Protein AF-A0A3D5CFI9-F1 (afdb_monomer)

Mean predicted aligned error: 7.73 Å

Foldseek 3Di:
DDDDDDPPDPDFDWAFPDDDPPDTDTDGPPVRDDDPPDDDDDDDDD

Solvent-accessible surface area (backbone atoms only — not comparable to full-atom values): 3542 Å² total; per-residue (Å²): 136,82,82,81,80,81,76,82,71,83,78,81,84,63,43,83,76,46,78,58,87,96,47,71,45,68,49,53,60,89,94,59,65,74,63,89,91,64,86,85,87,85,86,85,88,131

Secondary structure (DSSP, 8-state):
----------PPPPEEEEEETTEEEEE--TT-PPPTTPPP------

Structure (mmCIF, N/CA/C/O backbone):
data_AF-A0A3D5CFI9-F1
#
_entry.id   AF-A0A3D5CFI9-F1
#
loop_
_atom_site.group_PDB
_atom_site.id
_atom_site.type_symbol
_atom_site.label_atom_id
_atom_site.label_alt_id
_atom_site.label_comp_id
_atom_site.label_asym_id
_atom_site.label_entity_id
_atom_site.label_seq_id
_atom_site.pdbx_PDB_ins_code
_atom_site.Cartn_x
_atom_site.Cartn_y
_atom_site.Cartn_z
_atom_site.occupancy
_atom_site.B_iso_or_equiv
_atom_site.auth_seq_id
_atom_site.auth_comp_id
_atom_site.auth_asym_id
_atom_site.auth_atom_id
_atom_site.pdbx_PDB_model_num
ATOM 1 N N . MET A 1 1 ? 29.642 -25.508 0.079 1.00 57.28 1 MET A N 1
ATOM 2 C CA . MET A 1 1 ? 28.468 -24.723 0.515 1.00 57.28 1 MET A CA 1
ATOM 3 C C . MET A 1 1 ? 28.538 -23.397 -0.224 1.00 57.28 1 MET A C 1
ATOM 5 O O . MET A 1 1 ? 29.468 -22.645 0.027 1.00 57.28 1 MET A O 1
ATOM 9 N N . THR A 1 2 ? 27.678 -23.173 -1.216 1.00 45.19 2 THR A N 1
ATOM 10 C CA . THR A 1 2 ? 27.733 -21.970 -2.066 1.00 45.19 2 THR A CA 1
ATOM 11 C C . THR A 1 2 ? 26.818 -20.901 -1.463 1.00 45.19 2 THR A C 1
ATOM 13 O O . THR A 1 2 ? 25.643 -21.204 -1.245 1.00 45.19 2 THR A O 1
ATOM 16 N N . PRO A 1 3 ? 27.305 -19.687 -1.152 1.00 60.84 3 PRO A N 1
ATOM 17 C CA . PRO A 1 3 ? 26.450 -18.618 -0.653 1.00 60.84 3 PRO A CA 1
ATOM 18 C C . PRO A 1 3 ? 25.497 -18.184 -1.771 1.00 60.84 3 PRO A C 1
ATOM 20 O O . PRO A 1 3 ? 25.924 -17.828 -2.867 1.00 60.84 3 PRO A O 1
ATOM 23 N N . THR A 1 4 ? 24.194 -18.254 -1.506 1.00 50.94 4 THR A N 1
ATOM 24 C CA . THR A 1 4 ? 23.178 -17.686 -2.396 1.00 50.94 4 THR A CA 1
ATOM 25 C C . THR A 1 4 ? 23.231 -16.172 -2.236 1.00 50.94 4 THR A C 1
ATOM 27 O O . THR A 1 4 ? 22.964 -15.659 -1.153 1.00 50.94 4 THR A O 1
ATOM 30 N N . ALA A 1 5 ? 23.627 -15.460 -3.290 1.00 62.91 5 ALA A N 1
ATOM 31 C CA . ALA A 1 5 ? 23.553 -14.007 -3.326 1.00 62.91 5 ALA A CA 1
ATOM 32 C C . ALA A 1 5 ? 22.079 -13.592 -3.443 1.00 62.91 5 ALA A C 1
ATOM 34 O O . ALA A 1 5 ? 21.430 -13.870 -4.452 1.00 62.91 5 ALA A O 1
ATOM 35 N N . THR A 1 6 ? 21.542 -12.954 -2.404 1.00 59.41 6 THR A N 1
ATOM 36 C CA . THR A 1 6 ? 20.227 -12.308 -2.451 1.00 59.41 6 THR A CA 1
ATOM 37 C C . THR A 1 6 ? 20.319 -11.131 -3.415 1.00 59.41 6 THR A C 1
ATOM 39 O O . THR A 1 6 ? 20.988 -10.143 -3.124 1.00 59.41 6 THR A O 1
ATOM 42 N N . ALA A 1 7 ? 19.693 -11.243 -4.584 1.00 57.81 7 ALA A N 1
ATOM 43 C CA . ALA A 1 7 ? 19.591 -10.131 -5.517 1.00 57.81 7 ALA A CA 1
ATOM 44 C C . ALA A 1 7 ? 18.740 -9.020 -4.882 1.00 57.81 7 ALA A C 1
ATOM 46 O O . ALA A 1 7 ? 17.567 -9.236 -4.569 1.00 57.81 7 ALA A O 1
ATOM 47 N N . GLU A 1 8 ? 19.322 -7.837 -4.689 1.00 54.25 8 GLU A N 1
ATOM 48 C CA . GLU A 1 8 ? 18.582 -6.638 -4.302 1.00 54.25 8 GLU A CA 1
ATOM 49 C C . GLU A 1 8 ? 17.660 -6.244 -5.459 1.00 54.25 8 GLU A C 1
ATOM 51 O O . GLU A 1 8 ? 18.059 -5.598 -6.428 1.00 54.25 8 GLU A O 1
ATOM 56 N N . LYS A 1 9 ? 16.404 -6.688 -5.390 1.00 60.34 9 LYS A N 1
ATOM 57 C CA . LYS A 1 9 ? 15.363 -6.231 -6.305 1.00 60.34 9 LYS A CA 1
ATOM 58 C C . LYS A 1 9 ? 15.172 -4.741 -6.040 1.00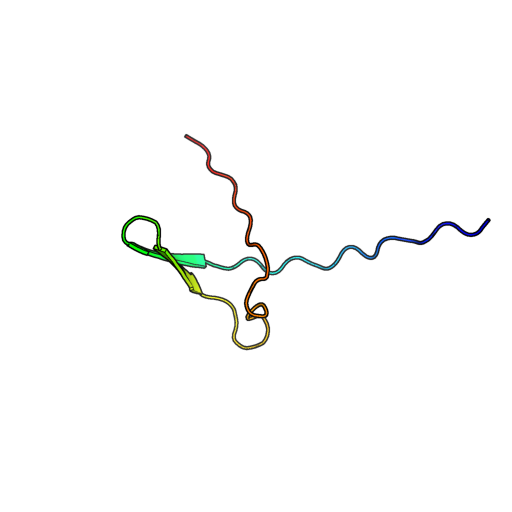 60.34 9 LYS A C 1
ATOM 60 O O . LYS A 1 9 ? 14.755 -4.369 -4.946 1.00 60.34 9 LYS A O 1
ATOM 65 N N . THR A 1 10 ? 15.496 -3.896 -7.016 1.00 64.44 10 THR A N 1
ATOM 66 C CA . THR A 1 10 ? 15.245 -2.455 -6.930 1.00 64.44 10 THR A CA 1
ATOM 67 C C . THR A 1 10 ? 13.761 -2.248 -6.633 1.00 64.44 10 THR A C 1
ATOM 69 O O . THR A 1 10 ? 12.905 -2.539 -7.469 1.00 64.44 10 THR A O 1
ATOM 72 N N . ALA A 1 11 ? 13.446 -1.837 -5.405 1.00 71.75 11 ALA A N 1
ATOM 73 C CA . ALA A 1 11 ? 12.071 -1.645 -4.978 1.00 71.75 11 ALA A CA 1
ATOM 74 C C . ALA A 1 11 ? 11.493 -0.435 -5.717 1.00 71.75 11 ALA A C 1
ATOM 76 O O . ALA A 1 11 ? 12.056 0.660 -5.666 1.00 71.75 11 ALA A O 1
ATOM 77 N N . VAL A 1 12 ? 10.378 -0.631 -6.420 1.00 85.56 12 VAL A N 1
ATOM 78 C CA . VAL A 1 12 ? 9.673 0.481 -7.058 1.00 85.56 12 VAL A CA 1
ATOM 79 C C . VAL A 1 12 ? 8.870 1.221 -5.996 1.00 85.56 12 VAL A C 1
ATOM 81 O O . VAL A 1 12 ? 8.084 0.621 -5.266 1.00 85.56 12 VAL A O 1
ATOM 84 N N . VAL A 1 13 ? 9.061 2.536 -5.929 1.00 91.00 13 VAL A N 1
ATOM 85 C CA . VAL A 1 13 ? 8.342 3.411 -5.001 1.00 91.00 13 VAL A CA 1
ATOM 86 C C . VAL A 1 13 ? 7.095 3.963 -5.690 1.00 91.00 13 VAL A C 1
ATOM 88 O O . VAL A 1 13 ? 7.198 4.676 -6.690 1.00 91.00 13 VAL A O 1
ATOM 91 N N . GLY A 1 14 ? 5.923 3.628 -5.152 1.00 93.19 14 GLY A N 1
ATOM 92 C CA . GLY A 1 14 ? 4.643 4.227 -5.537 1.00 93.19 14 GLY A CA 1
ATOM 93 C C . GLY A 1 14 ? 4.355 5.523 -4.775 1.00 93.19 14 GLY A C 1
ATOM 94 O O . GLY A 1 14 ? 5.058 5.876 -3.824 1.00 93.19 14 GLY A O 1
ATOM 95 N N . ARG A 1 15 ? 3.304 6.241 -5.178 1.00 94.94 15 ARG A N 1
ATOM 96 C CA . ARG A 1 15 ? 2.836 7.461 -4.498 1.00 94.94 15 ARG A CA 1
ATOM 97 C C . ARG A 1 15 ? 1.430 7.264 -3.954 1.00 94.94 15 ARG A C 1
ATOM 99 O O . ARG A 1 15 ? 0.566 6.747 -4.651 1.00 94.94 15 ARG A O 1
ATOM 106 N N . VAL A 1 16 ? 1.195 7.699 -2.719 1.00 94.69 16 VAL A N 1
ATOM 107 C CA . VAL A 1 16 ? -0.149 7.693 -2.129 1.00 94.69 16 VAL A CA 1
ATOM 108 C C . VAL A 1 16 ? -0.989 8.758 -2.828 1.00 94.69 16 VAL A C 1
ATOM 110 O O . VAL A 1 16 ? -0.685 9.945 -2.723 1.00 94.69 16 VAL A O 1
ATOM 113 N N . ALA A 1 17 ? -2.034 8.333 -3.533 1.00 96.19 17 ALA A N 1
ATOM 114 C CA . ALA A 1 17 ? -2.945 9.234 -4.233 1.00 96.19 17 ALA A CA 1
ATOM 115 C C . ALA A 1 17 ? -4.131 9.629 -3.345 1.00 96.19 17 ALA A C 1
ATOM 117 O O . ALA A 1 17 ? -4.555 10.786 -3.333 1.00 96.19 17 ALA A O 1
ATOM 118 N N . ARG A 1 18 ? -4.658 8.674 -2.567 1.00 98.00 18 ARG A N 1
ATOM 119 C CA . ARG A 1 18 ? -5.818 8.888 -1.695 1.00 98.00 18 ARG A CA 1
ATOM 120 C C . ARG A 1 18 ? -5.783 7.975 -0.475 1.00 98.00 18 ARG A C 1
ATOM 122 O O . ARG A 1 18 ? -5.356 6.828 -0.554 1.00 98.00 18 ARG A O 1
ATOM 129 N N . VAL A 1 19 ? -6.308 8.478 0.642 1.00 96.75 19 VAL A N 1
ATOM 130 C CA . VAL A 1 19 ? -6.537 7.716 1.877 1.00 96.75 19 VAL A CA 1
ATOM 131 C C . VAL A 1 19 ? -8.026 7.771 2.217 1.00 96.75 19 VAL A C 1
ATOM 133 O O . VAL A 1 19 ? -8.586 8.854 2.376 1.00 96.75 19 VAL A O 1
ATOM 136 N N . THR A 1 20 ? -8.671 6.610 2.318 1.00 97.50 20 THR A N 1
ATOM 137 C CA . THR A 1 20 ? -10.093 6.459 2.660 1.00 97.50 20 THR A CA 1
ATOM 138 C C . THR A 1 20 ? -10.241 5.448 3.798 1.00 97.50 20 THR A C 1
ATOM 140 O O . THR A 1 20 ? -10.382 4.245 3.577 1.00 97.50 20 THR A O 1
ATOM 143 N N . GLY A 1 21 ? -10.206 5.930 5.043 1.00 96.06 21 GLY A N 1
ATOM 144 C CA . GLY A 1 21 ? -10.225 5.055 6.219 1.00 96.06 21 GLY A CA 1
ATOM 145 C C . GLY A 1 21 ? -9.045 4.065 6.192 1.00 96.06 21 GLY A C 1
ATOM 146 O O . GLY A 1 21 ? -7.909 4.516 6.068 1.00 96.06 21 GLY A O 1
ATOM 147 N N . PRO A 1 22 ? -9.274 2.739 6.290 1.00 96.31 22 PRO A N 1
ATOM 148 C CA . PRO A 1 22 ? -8.207 1.738 6.202 1.00 96.31 22 PRO A CA 1
ATOM 149 C C . PRO A 1 22 ? -7.738 1.457 4.762 1.00 96.31 22 PRO A C 1
ATOM 151 O O . PRO A 1 22 ? -6.762 0.734 4.578 1.00 96.31 22 PRO A O 1
ATOM 154 N N . VAL A 1 23 ? -8.436 1.978 3.745 1.00 96.81 23 VAL A N 1
ATOM 155 C CA . VAL A 1 23 ? -8.102 1.765 2.331 1.00 96.81 23 VAL A CA 1
ATOM 156 C C . VAL A 1 23 ? -7.214 2.904 1.847 1.00 96.81 23 VAL A C 1
ATOM 158 O O . VAL A 1 23 ? -7.541 4.078 2.021 1.00 96.81 23 VAL A O 1
ATOM 161 N N . VAL A 1 24 ? -6.098 2.559 1.214 1.00 96.25 24 VAL A N 1
ATOM 162 C CA . VAL A 1 24 ? -5.152 3.515 0.637 1.00 96.25 24 VAL A CA 1
ATOM 163 C C . VAL A 1 24 ? -4.983 3.174 -0.833 1.00 96.25 24 VAL A C 1
ATOM 165 O O . VAL A 1 24 ? -4.697 2.025 -1.161 1.00 96.25 24 VAL A O 1
ATOM 168 N N . ASP A 1 25 ? -5.149 4.170 -1.699 1.00 96.31 25 ASP A N 1
ATOM 169 C CA . ASP A 1 25 ? -4.901 4.035 -3.132 1.00 96.31 25 ASP A CA 1
ATOM 170 C C . ASP A 1 25 ? -3.479 4.520 -3.441 1.00 96.31 25 ASP A C 1
ATOM 172 O O . ASP A 1 25 ? -3.094 5.637 -3.066 1.00 96.31 25 ASP A O 1
ATOM 176 N N . ILE A 1 26 ? -2.697 3.682 -4.126 1.00 95.19 26 ILE A N 1
ATOM 177 C CA . ILE A 1 26 ? -1.300 3.946 -4.485 1.00 95.19 26 ILE A CA 1
ATOM 178 C C . ILE A 1 26 ? -1.154 3.902 -6.004 1.00 95.19 26 ILE A C 1
ATOM 180 O O . ILE A 1 26 ? -1.545 2.928 -6.645 1.00 95.19 26 ILE A O 1
ATOM 184 N N . GLU A 1 27 ? -0.548 4.940 -6.567 1.00 95.25 27 GLU A N 1
ATOM 185 C CA . GLU A 1 27 ? -0.186 5.001 -7.979 1.00 95.25 27 GLU A CA 1
ATOM 186 C C . GLU A 1 27 ? 1.238 4.483 -8.189 1.00 95.25 27 GLU A C 1
ATOM 188 O O . GLU A 1 27 ? 2.185 4.903 -7.513 1.00 95.25 27 GLU A O 1
ATOM 193 N N . PHE A 1 28 ? 1.384 3.588 -9.164 1.00 93.69 28 PHE A N 1
ATOM 194 C CA . PHE A 1 28 ? 2.663 3.078 -9.646 1.00 93.69 28 PHE A CA 1
ATOM 195 C C . PHE A 1 28 ? 2.838 3.433 -11.127 1.00 93.69 28 PHE A C 1
ATOM 197 O O . PHE A 1 28 ? 1.846 3.593 -11.842 1.00 93.69 28 PHE A O 1
ATOM 204 N N . PRO A 1 29 ? 4.085 3.517 -11.621 1.00 91.31 29 PRO A N 1
ATOM 205 C CA . PRO A 1 29 ? 4.349 3.511 -13.054 1.00 91.31 29 PRO A CA 1
ATOM 206 C C . PRO A 1 29 ? 3.698 2.298 -13.735 1.00 91.31 29 PRO A C 1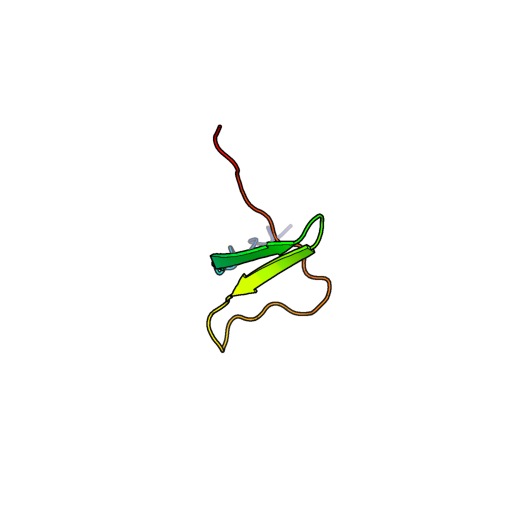
ATOM 208 O O . PRO A 1 29 ? 3.603 1.228 -13.137 1.00 91.31 29 PRO A O 1
ATOM 211 N N . HIS A 1 30 ? 3.289 2.469 -14.993 1.00 84.00 30 HIS A N 1
ATOM 212 C CA . HIS A 1 30 ? 2.478 1.508 -15.754 1.00 84.00 30 HIS A CA 1
ATOM 213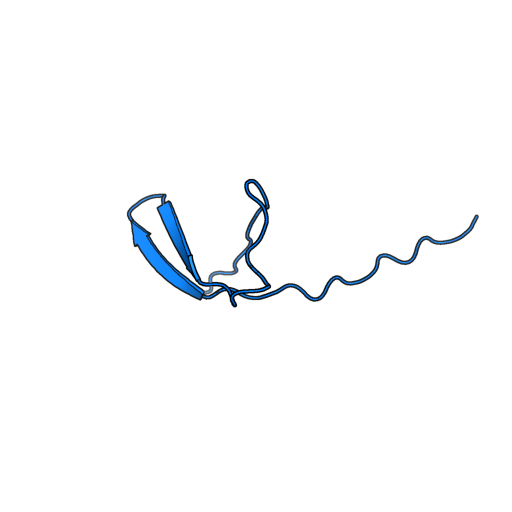 C C . HIS A 1 30 ? 3.056 0.081 -15.780 1.00 84.00 30 HIS A C 1
ATOM 215 O O . HIS A 1 30 ? 2.302 -0.879 -15.664 1.00 84.00 30 HIS A O 1
ATOM 221 N N . ASP A 1 31 ? 4.382 -0.051 -15.852 1.00 85.38 31 ASP A N 1
ATOM 222 C CA . ASP A 1 31 ? 5.079 -1.345 -15.924 1.00 85.38 31 ASP A CA 1
ATOM 223 C C . ASP A 1 31 ? 5.509 -1.890 -14.552 1.00 85.38 31 ASP A C 1
ATOM 225 O O . ASP A 1 31 ? 6.182 -2.916 -14.458 1.00 85.38 31 ASP A O 1
ATOM 229 N N . SER A 1 32 ? 5.132 -1.198 -13.476 1.00 88.81 32 SER A N 1
ATOM 230 C CA . SER A 1 32 ? 5.599 -1.473 -12.116 1.00 88.81 32 SER A CA 1
ATOM 231 C C . SER A 1 32 ? 4.464 -1.678 -11.117 1.00 88.81 32 SER A C 1
ATOM 233 O O . SER A 1 32 ? 4.679 -1.538 -9.911 1.00 88.81 32 SER A O 1
ATOM 235 N N . ILE A 1 33 ? 3.257 -1.987 -11.597 1.00 90.75 33 ILE A N 1
ATOM 236 C CA . ILE A 1 33 ? 2.126 -2.329 -10.734 1.00 90.75 33 ILE A CA 1
ATOM 237 C C . ILE A 1 33 ? 2.414 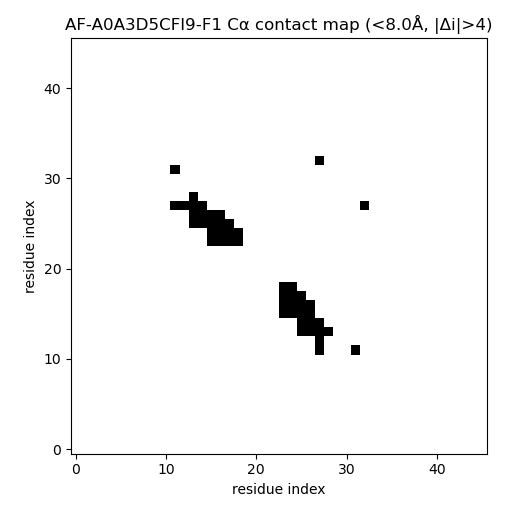-3.686 -10.072 1.00 90.75 33 ILE A C 1
ATOM 239 O O . ILE A 1 33 ? 2.612 -4.675 -10.780 1.00 90.75 33 ILE A O 1
ATOM 243 N N . PRO A 1 34 ? 2.454 -3.762 -8.730 1.00 90.56 34 PRO A N 1
ATOM 244 C CA . PRO A 1 34 ? 2.672 -5.025 -8.037 1.00 90.56 34 PRO A CA 1
ATOM 245 C C . PRO A 1 34 ? 1.495 -5.987 -8.221 1.00 90.56 34 PRO A C 1
ATOM 247 O O . PRO A 1 34 ? 0.340 -5.562 -8.263 1.00 90.56 34 PRO A O 1
ATOM 250 N N . ASP A 1 35 ? 1.781 -7.291 -8.236 1.00 91.62 35 ASP A N 1
ATOM 251 C CA . ASP A 1 35 ? 0.735 -8.317 -8.202 1.00 91.62 35 ASP A CA 1
ATOM 252 C C . ASP A 1 35 ? -0.160 -8.182 -6.960 1.00 91.62 35 ASP A C 1
ATOM 254 O O . ASP A 1 35 ? 0.264 -7.719 -5.894 1.00 91.62 35 ASP A O 1
ATOM 258 N N . ILE A 1 36 ? -1.406 -8.640 -7.087 1.00 93.62 36 ILE A N 1
ATOM 259 C CA . ILE A 1 36 ? -2.363 -8.670 -5.978 1.00 93.62 36 ILE A CA 1
ATOM 260 C C . ILE A 1 36 ? -1.781 -9.507 -4.829 1.00 93.62 36 ILE A C 1
ATOM 262 O O . ILE A 1 36 ? -1.159 -10.542 -5.056 1.00 93.62 36 ILE A O 1
ATOM 266 N N . TYR A 1 37 ? -2.013 -9.058 -3.593 1.00 94.44 37 TYR A N 1
ATOM 267 C CA . TYR A 1 37 ? -1.488 -9.637 -2.347 1.00 94.44 37 TYR A CA 1
ATOM 268 C C . TYR A 1 37 ? 0.00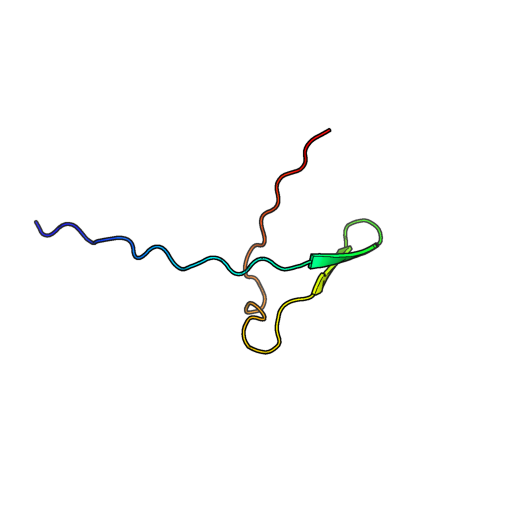8 -9.416 -2.080 1.00 94.44 37 TYR A C 1
ATOM 270 O O . TYR A 1 37 ? 0.501 -9.872 -1.047 1.00 94.44 37 TYR A O 1
ATOM 278 N N . ASN A 1 38 ? 0.723 -8.660 -2.920 1.00 91.56 38 ASN A N 1
ATOM 279 C CA . ASN A 1 38 ? 2.041 -8.162 -2.534 1.00 91.56 38 ASN A CA 1
ATOM 280 C C . ASN A 1 38 ? 1.922 -7.112 -1.424 1.00 91.56 38 ASN A C 1
ATOM 282 O O . ASN A 1 38 ? 1.148 -6.158 -1.513 1.00 91.56 38 ASN A O 1
ATOM 286 N N . ALA A 1 39 ? 2.726 -7.280 -0.376 1.00 92.12 39 ALA A N 1
ATOM 287 C CA . ALA A 1 39 ? 2.791 -6.324 0.716 1.00 92.12 39 ALA A CA 1
ATOM 288 C C . ALA A 1 39 ? 3.489 -5.031 0.268 1.00 92.12 39 ALA A C 1
ATOM 290 O O . ALA A 1 39 ? 4.564 -5.067 -0.332 1.00 92.12 39 ALA A O 1
ATOM 291 N N . LEU A 1 40 ? 2.900 -3.888 0.619 1.00 93.12 40 LEU A N 1
ATOM 292 C CA . LEU A 1 40 ? 3.517 -2.572 0.471 1.00 93.12 40 LEU A CA 1
ATOM 293 C C . LEU A 1 40 ? 3.997 -2.091 1.839 1.00 93.12 40 LEU A C 1
ATOM 295 O O . LEU A 1 40 ? 3.314 -2.270 2.845 1.00 93.12 40 LEU A O 1
ATOM 299 N N . THR A 1 41 ? 5.180 -1.487 1.887 1.00 93.38 41 THR A N 1
ATOM 300 C CA . THR A 1 41 ? 5.764 -0.940 3.118 1.00 93.38 41 TH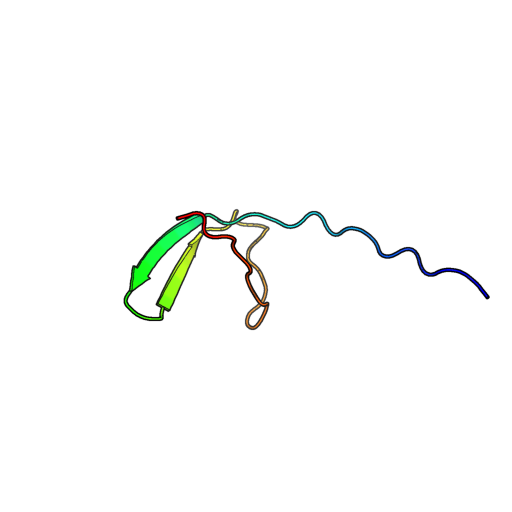R A CA 1
ATOM 301 C C . THR A 1 41 ? 6.023 0.545 2.931 1.00 93.38 41 THR A C 1
ATOM 303 O O . THR A 1 41 ? 6.464 0.973 1.867 1.00 93.38 41 THR A O 1
ATOM 306 N N . THR A 1 42 ? 5.755 1.331 3.967 1.00 92.94 42 THR A N 1
ATOM 307 C CA . THR A 1 42 ? 6.087 2.755 4.011 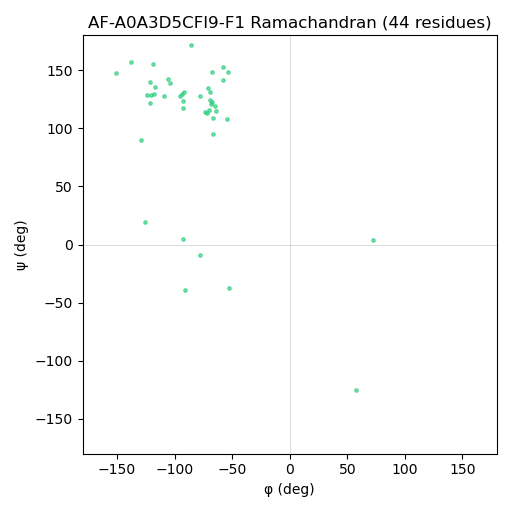1.00 92.94 42 THR A CA 1
ATOM 308 C C . THR A 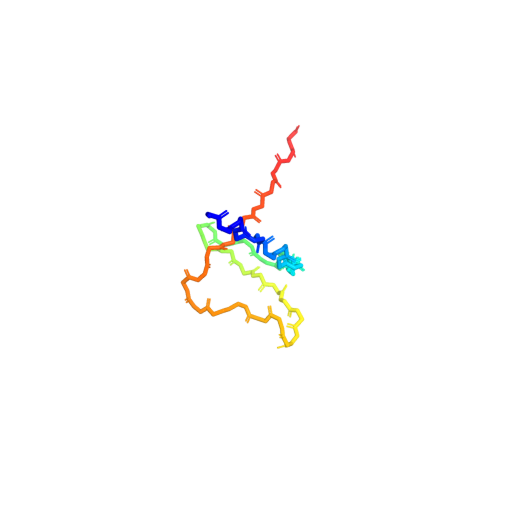1 42 ? 6.634 3.106 5.385 1.00 92.94 42 THR A C 1
ATOM 310 O O . THR A 1 42 ? 6.338 2.430 6.370 1.00 92.94 42 THR A O 1
ATOM 313 N N . THR A 1 43 ? 7.401 4.187 5.449 1.00 92.81 43 THR A N 1
ATOM 314 C CA . THR A 1 43 ? 7.859 4.787 6.703 1.00 92.81 43 THR A CA 1
ATOM 315 C C . THR A 1 43 ? 7.068 6.065 6.946 1.00 92.81 43 THR A C 1
ATOM 317 O O . THR A 1 43 ? 6.759 6.793 6.003 1.00 92.81 43 THR A O 1
ATOM 320 N N . ILE A 1 44 ? 6.730 6.334 8.204 1.00 91.00 44 ILE A N 1
ATOM 321 C CA . ILE A 1 44 ? 6.087 7.577 8.630 1.00 91.00 44 ILE A CA 1
ATOM 322 C C . ILE A 1 44 ? 7.044 8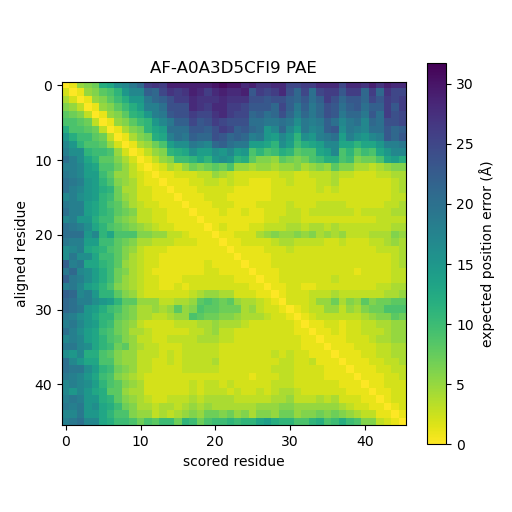.264 9.600 1.00 91.00 44 ILE A C 1
ATOM 324 O O . ILE A 1 44 ? 7.510 7.636 10.549 1.00 91.00 44 ILE A O 1
ATOM 328 N N . THR A 1 45 ? 7.316 9.543 9.361 1.00 91.88 45 THR A N 1
ATOM 329 C CA . THR A 1 45 ? 8.005 10.416 10.315 1.00 91.88 45 THR A CA 1
ATOM 330 C C . THR A 1 45 ? 6.980 11.409 10.847 1.00 91.88 45 THR A C 1
ATOM 332 O O . THR A 1 45 ? 6.285 12.039 10.048 1.00 91.88 45 THR A O 1
ATOM 335 N N . ILE A 1 46 ? 6.871 11.507 12.172 1.00 84.62 46 ILE A N 1
ATOM 336 C CA . ILE A 1 46 ? 5.968 12.420 12.890 1.00 84.62 46 ILE A CA 1
ATOM 337 C C . ILE A 1 46 ? 6.738 13.565 13.535 1.00 84.62 46 ILE A C 1
ATOM 339 O O . ILE A 1 46 ? 7.903 13.329 13.929 1.00 84.62 46 ILE A O 1
#

pLDDT: mean 84.63, std 15.25, range [45.19, 98.0]

Sequence (46 aa):
MTPTATAEKTAVVGRVARVTGPVVDIEFPHDSIPDIYNALTTTITI

Radius of gyration: 14.75 Å; Cα contacts (8 Å, |Δi|>4): 24; chains: 1; bounding box: 39×37×29 Å